Protein AF-A0A6J3CA07-F1 (afdb_monomer_lite)

Radius of gyration: 15.16 Å; chains: 1; bounding box: 31×32×42 Å

Foldseek 3Di:
DDWPKDWPDWDADPQGWIKTKIWGQDPVQSKIKMWMKTWGADPVRKIWMWTWIAIPVGIDIDIDIPVVVVVPPPDD

Structure (mmCIF, N/CA/C/O backbone):
data_AF-A0A6J3CA07-F1
#
_entry.id   AF-A0A6J3CA07-F1
#
loop_
_atom_site.group_PDB
_atom_site.id
_atom_site.type_symbol
_atom_site.label_atom_id
_atom_site.label_alt_id
_atom_site.label_comp_id
_atom_site.label_asym_id
_atom_site.label_entity_id
_atom_site.label_seq_id
_atom_site.pdbx_PDB_ins_code
_atom_site.Cartn_x
_atom_site.Cartn_y
_atom_site.Cartn_z
_atom_site.occupancy
_atom_site.B_iso_or_equiv
_atom_site.auth_seq_id
_atom_site.auth_comp_id
_atom_site.auth_asym_id
_atom_site.auth_atom_id
_atom_site.pdbx_PDB_model_num
ATOM 1 N N . MET A 1 1 ? 4.674 5.680 28.129 1.00 49.16 1 MET A N 1
ATOM 2 C CA . MET A 1 1 ? 3.469 4.988 27.620 1.00 49.16 1 MET A CA 1
ATOM 3 C C . MET A 1 1 ? 3.930 4.126 26.467 1.00 49.16 1 MET A C 1
ATOM 5 O O . MET A 1 1 ? 4.073 4.619 25.356 1.00 49.16 1 MET A O 1
ATOM 9 N N . ASP A 1 2 ? 4.266 2.881 26.771 1.00 52.09 2 ASP A N 1
ATOM 10 C CA . ASP A 1 2 ? 4.926 1.966 25.846 1.00 52.09 2 ASP A CA 1
ATOM 11 C C . ASP A 1 2 ? 3.884 1.258 24.978 1.00 52.09 2 ASP A C 1
ATOM 13 O O . ASP A 1 2 ? 3.060 0.482 25.462 1.00 52.09 2 ASP A O 1
ATOM 17 N N . MET A 1 3 ? 3.892 1.563 23.681 1.00 59.22 3 MET A N 1
ATOM 18 C CA . MET A 1 3 ? 3.099 0.847 22.687 1.00 59.22 3 MET A CA 1
ATOM 19 C C . MET A 1 3 ? 3.747 -0.524 22.482 1.00 59.22 3 MET A C 1
ATOM 21 O O . MET A 1 3 ? 4.881 -0.610 22.012 1.00 59.22 3 MET A O 1
ATOM 25 N N . LYS A 1 4 ? 3.056 -1.608 22.852 1.00 62.66 4 LYS A N 1
ATOM 26 C CA . LYS A 1 4 ? 3.538 -2.965 22.574 1.00 62.66 4 LYS A CA 1
ATOM 27 C C . LYS A 1 4 ? 3.421 -3.219 21.071 1.00 62.66 4 LYS A C 1
ATOM 29 O O . LYS A 1 4 ? 2.339 -3.529 20.581 1.00 62.66 4 LYS A O 1
ATOM 34 N N . LEU A 1 5 ? 4.532 -3.030 20.365 1.00 65.19 5 LEU A N 1
ATOM 35 C CA . LEU A 1 5 ? 4.641 -3.243 18.928 1.00 65.19 5 LEU A CA 1
ATOM 36 C C . LEU A 1 5 ? 4.552 -4.744 18.623 1.00 65.19 5 LEU A C 1
ATOM 38 O O . LEU A 1 5 ? 5.332 -5.538 19.154 1.00 65.19 5 LEU A O 1
ATOM 42 N N . ILE A 1 6 ? 3.611 -5.132 17.771 1.00 80.06 6 ILE A N 1
ATOM 43 C CA . ILE A 1 6 ? 3.506 -6.483 17.221 1.00 80.06 6 ILE A CA 1
ATOM 44 C C . ILE A 1 6 ? 3.823 -6.376 15.735 1.00 80.06 6 ILE A C 1
ATOM 46 O O . ILE A 1 6 ? 3.208 -5.583 15.025 1.00 80.06 6 ILE A O 1
ATOM 50 N N . VAL A 1 7 ? 4.786 -7.167 15.266 1.00 81.75 7 VAL A N 1
ATOM 51 C CA . VAL A 1 7 ? 5.035 -7.309 13.828 1.00 81.75 7 VAL A CA 1
ATOM 52 C C . VAL A 1 7 ? 3.816 -7.989 13.216 1.00 81.75 7 VAL A C 1
ATOM 54 O O . VAL A 1 7 ? 3.483 -9.110 13.597 1.00 81.75 7 VAL A O 1
ATOM 57 N N . LEU A 1 8 ? 3.144 -7.302 12.295 1.00 85.56 8 LEU A N 1
ATOM 58 C CA . LEU A 1 8 ? 1.941 -7.803 11.632 1.00 85.56 8 LEU A CA 1
ATOM 59 C C . LEU A 1 8 ? 2.292 -8.544 10.344 1.00 85.56 8 LEU A C 1
ATOM 61 O O . LEU A 1 8 ? 1.782 -9.633 10.097 1.00 85.56 8 LEU A O 1
ATOM 65 N N . SER A 1 9 ? 3.180 -7.972 9.532 1.00 88.50 9 SER A N 1
ATOM 66 C CA . SER A 1 9 ? 3.641 -8.599 8.295 1.00 88.50 9 SER A CA 1
ATOM 67 C C . SER A 1 9 ? 5.061 -8.149 7.952 1.00 88.50 9 SER A C 1
ATOM 69 O O . SER A 1 9 ? 5.463 -7.016 8.221 1.00 88.50 9 SER A O 1
ATOM 71 N N . LYS A 1 10 ? 5.856 -9.053 7.379 1.00 94.94 10 LYS A N 1
ATOM 72 C CA . LYS A 1 10 ? 7.173 -8.738 6.823 1.00 94.94 10 LYS A CA 1
ATOM 73 C C . LYS A 1 10 ? 7.505 -9.726 5.711 1.00 94.94 10 LYS A C 1
ATOM 75 O O . LYS A 1 10 ? 7.581 -10.922 5.977 1.00 94.94 10 LYS A O 1
ATOM 80 N N . TYR A 1 11 ? 7.736 -9.228 4.502 1.00 96.12 11 TYR A N 1
ATOM 81 C CA . TYR A 1 11 ? 8.259 -10.021 3.391 1.00 96.12 11 TYR A CA 1
ATOM 82 C C . TYR A 1 11 ? 9.138 -9.178 2.469 1.00 96.12 11 TYR A C 1
ATOM 84 O O . TYR A 1 11 ? 9.034 -7.951 2.429 1.00 96.12 11 TYR A O 1
ATOM 92 N N . GLU A 1 12 ? 9.973 -9.875 1.711 1.00 97.38 12 GLU A N 1
ATOM 93 C CA . GLU A 1 12 ? 10.798 -9.346 0.635 1.00 97.38 12 GLU A CA 1
ATOM 94 C C . GLU A 1 12 ? 10.897 -10.424 -0.447 1.00 97.38 12 GLU A C 1
ATOM 96 O O . GLU A 1 12 ? 10.971 -11.617 -0.145 1.00 97.38 12 GLU A O 1
ATOM 101 N N . THR A 1 13 ? 10.821 -10.001 -1.698 1.00 96.69 13 THR A N 1
ATOM 102 C CA . THR A 1 13 ? 10.834 -10.858 -2.886 1.00 96.69 13 THR A CA 1
ATOM 103 C C . THR A 1 13 ? 12.159 -10.693 -3.627 1.00 96.69 13 THR A C 1
ATOM 105 O O . THR A 1 13 ? 12.864 -9.702 -3.442 1.00 96.69 13 THR A O 1
ATOM 108 N N . SER A 1 14 ? 12.532 -11.667 -4.460 1.00 95.50 14 SER A N 1
ATOM 109 C CA . SER A 1 14 ? 13.818 -11.650 -5.175 1.00 95.50 14 SER A CA 1
ATOM 110 C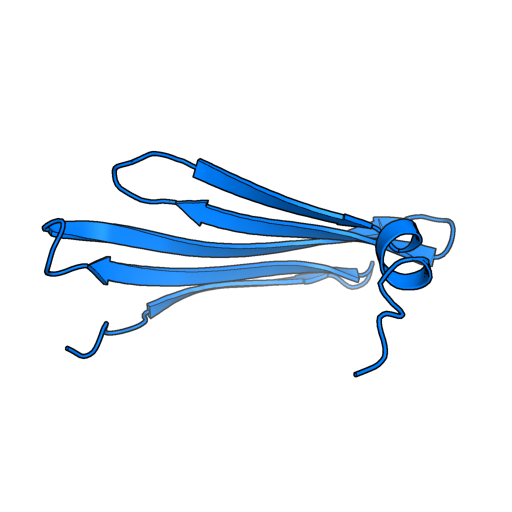 C . SER A 1 14 ? 13.951 -10.507 -6.187 1.00 95.50 14 SER A C 1
ATOM 112 O O . SER A 1 14 ? 15.063 -10.130 -6.538 1.00 95.50 14 SER A O 1
ATOM 114 N N . ASP A 1 15 ? 12.828 -9.973 -6.662 1.00 91.62 15 ASP A N 1
ATOM 115 C CA . ASP A 1 15 ? 12.712 -8.806 -7.542 1.00 91.62 15 ASP A CA 1
ATOM 116 C C . ASP A 1 15 ? 12.668 -7.471 -6.771 1.00 91.62 15 ASP A C 1
ATOM 118 O O . ASP A 1 15 ? 12.472 -6.413 -7.362 1.00 91.62 15 ASP A O 1
ATOM 122 N N . GLY A 1 16 ? 12.892 -7.490 -5.452 1.00 92.56 16 GLY A N 1
ATOM 123 C CA . GLY A 1 16 ? 13.059 -6.286 -4.634 1.00 92.56 16 GLY A CA 1
ATOM 124 C C . GLY A 1 16 ? 11.755 -5.648 -4.154 1.00 92.56 16 GLY A C 1
ATOM 125 O O . GLY A 1 16 ? 11.795 -4.588 -3.524 1.00 92.56 16 GLY A O 1
ATOM 126 N N . ALA A 1 17 ? 10.596 -6.270 -4.399 1.00 96.75 17 ALA A N 1
ATOM 127 C CA . ALA A 1 17 ? 9.353 -5.849 -3.763 1.00 96.75 17 ALA A CA 1
ATOM 128 C C . ALA A 1 17 ? 9.322 -6.295 -2.295 1.00 96.75 17 ALA A C 1
ATOM 130 O O . ALA A 1 17 ? 9.654 -7.437 -1.965 1.00 96.75 17 ALA A O 1
ATOM 131 N N . TYR A 1 18 ? 8.897 -5.406 -1.403 1.00 97.69 18 TYR A N 1
ATOM 132 C CA . TYR A 1 18 ? 8.890 -5.658 0.035 1.00 97.69 18 TYR A CA 1
ATOM 133 C C . TYR A 1 18 ? 7.688 -5.018 0.724 1.00 97.69 18 TYR A C 1
ATOM 135 O O . TYR A 1 18 ? 7.088 -4.058 0.232 1.00 97.69 18 TYR A O 1
ATOM 143 N N . ARG A 1 19 ? 7.365 -5.537 1.909 1.00 97.38 19 ARG A N 1
ATOM 144 C CA . ARG A 1 19 ? 6.404 -4.943 2.842 1.00 97.38 19 ARG A CA 1
ATOM 145 C C . ARG A 1 19 ? 6.839 -5.214 4.268 1.00 97.38 19 ARG A C 1
ATOM 147 O O . ARG A 1 19 ? 7.313 -6.306 4.585 1.00 97.38 19 ARG A O 1
ATOM 154 N N . ARG A 1 20 ? 6.652 -4.229 5.138 1.00 96.75 20 ARG A N 1
ATOM 155 C CA . ARG A 1 20 ? 6.840 -4.343 6.584 1.00 96.75 20 ARG A CA 1
ATOM 156 C C . ARG A 1 20 ? 5.726 -3.589 7.278 1.00 96.75 20 ARG A C 1
ATOM 158 O O . ARG A 1 20 ? 5.474 -2.437 6.942 1.00 96.75 20 ARG A O 1
ATOM 165 N N . GLU A 1 21 ? 5.093 -4.230 8.243 1.00 95.75 21 GLU A N 1
ATOM 166 C CA . GLU A 1 21 ? 4.034 -3.645 9.051 1.00 95.75 21 GLU A CA 1
ATOM 167 C C . GLU A 1 21 ? 4.218 -4.001 10.514 1.00 95.75 21 GLU A C 1
ATOM 169 O O . GLU A 1 21 ? 4.431 -5.162 10.882 1.00 95.75 21 GLU A O 1
ATOM 174 N N . ASP A 1 22 ? 4.049 -2.990 11.346 1.00 94.19 22 ASP A N 1
ATOM 175 C CA . ASP A 1 22 ? 3.945 -3.109 12.782 1.00 94.19 22 ASP A CA 1
ATOM 176 C C . ASP A 1 22 ? 2.654 -2.452 13.263 1.00 94.19 22 ASP A C 1
ATOM 178 O O . ASP A 1 22 ? 2.126 -1.519 12.654 1.00 94.19 22 ASP A O 1
ATOM 182 N N . GLY A 1 23 ? 2.091 -2.988 14.337 1.00 91.44 23 GLY A N 1
ATOM 183 C CA . GLY A 1 23 ? 0.851 -2.482 14.893 1.00 91.44 23 GLY A CA 1
ATOM 184 C C . GLY A 1 23 ? 0.845 -2.512 16.406 1.00 91.44 23 GLY A C 1
ATOM 185 O O . GLY A 1 23 ? 1.558 -3.286 17.046 1.00 91.44 23 GLY A O 1
ATOM 186 N N . GLY A 1 24 ? 0.012 -1.659 16.982 1.00 89.88 24 GLY A N 1
ATOM 187 C CA . GLY A 1 24 ? -0.185 -1.584 18.419 1.00 89.88 24 GLY A CA 1
ATOM 188 C C . GLY A 1 24 ? -1.464 -0.842 18.773 1.00 89.88 24 GLY A C 1
ATOM 189 O O . GLY A 1 24 ? -2.066 -0.158 17.948 1.00 89.88 24 GLY A O 1
ATOM 190 N N . LEU A 1 25 ? -1.889 -0.980 20.025 1.00 87.44 25 LEU A N 1
ATOM 191 C CA . LEU A 1 25 ? -2.992 -0.191 20.562 1.00 87.44 25 LEU A CA 1
ATOM 192 C C . LEU A 1 25 ? -2.460 1.153 21.055 1.00 87.44 25 LEU A C 1
ATOM 194 O O . LEU A 1 25 ? -1.525 1.204 21.856 1.00 87.44 25 LEU A O 1
ATOM 198 N N . ASN A 1 26 ? -3.080 2.238 20.605 1.00 80.31 26 ASN A N 1
ATOM 199 C CA . ASN A 1 26 ? -2.824 3.569 21.132 1.00 80.31 26 ASN A CA 1
ATOM 200 C C . ASN A 1 26 ? -3.784 3.842 22.294 1.00 80.31 26 ASN A C 1
ATOM 202 O O . ASN A 1 26 ? -4.990 3.986 22.104 1.00 80.31 26 ASN A O 1
ATOM 206 N N . SER A 1 27 ? -3.241 3.934 23.508 1.00 76.00 27 SER A N 1
ATOM 207 C CA . SER A 1 27 ? -4.025 4.142 24.731 1.00 76.00 27 SER A CA 1
ATOM 208 C C . SER A 1 27 ? -4.785 5.473 24.764 1.00 76.00 27 SER A C 1
ATOM 210 O O . SER A 1 27 ? -5.821 5.550 25.419 1.00 76.00 27 SER A O 1
ATOM 212 N N . ASN A 1 28 ? -4.313 6.502 24.050 1.00 79.06 28 ASN A N 1
ATOM 213 C CA . ASN A 1 28 ? -4.952 7.822 24.026 1.00 79.06 28 ASN A CA 1
ATOM 214 C C . ASN A 1 28 ? -6.208 7.828 23.151 1.00 79.06 28 ASN A C 1
ATOM 216 O O . ASN A 1 28 ? -7.222 8.409 23.523 1.00 79.06 28 ASN A O 1
ATOM 220 N N . THR A 1 29 ? -6.152 7.158 21.998 1.00 77.31 29 THR A N 1
ATOM 221 C CA . THR A 1 29 ? -7.289 7.054 21.069 1.00 77.31 29 THR A CA 1
ATOM 222 C C . THR A 1 29 ? -8.126 5.796 21.295 1.00 77.31 29 THR A C 1
ATOM 224 O O . THR A 1 29 ? -9.170 5.643 20.667 1.00 77.31 29 THR A O 1
ATOM 227 N N . LYS A 1 30 ? -7.673 4.880 22.166 1.00 76.31 30 LYS A N 1
ATOM 228 C CA . LYS A 1 30 ? -8.218 3.520 22.345 1.00 76.31 30 LYS A CA 1
ATOM 229 C C . LYS A 1 30 ? -8.371 2.751 21.021 1.00 76.31 30 LYS A C 1
ATOM 231 O O . LYS A 1 30 ? -9.206 1.856 20.920 1.00 76.31 30 LYS A O 1
ATOM 236 N N . GLY A 1 31 ? -7.577 3.105 20.012 1.00 82.69 31 GLY A N 1
ATOM 237 C CA . GLY A 1 31 ? -7.659 2.562 18.660 1.00 82.69 31 GLY A CA 1
ATOM 238 C C . GLY A 1 31 ? -6.431 1.740 18.288 1.00 82.69 31 GLY A C 1
ATOM 239 O O . GLY A 1 31 ? -5.346 1.928 18.845 1.00 82.69 31 GLY A O 1
ATOM 240 N N . LEU A 1 32 ? -6.603 0.840 17.321 1.00 89.81 32 LEU A N 1
ATOM 241 C CA . LEU A 1 32 ? -5.487 0.189 16.644 1.00 89.81 32 LEU A CA 1
ATOM 242 C C . LEU A 1 32 ? -4.747 1.226 15.792 1.00 89.81 32 LEU A C 1
ATOM 244 O O . LEU A 1 32 ? -5.369 1.981 15.048 1.00 89.81 32 LEU A O 1
ATOM 248 N N . VAL A 1 33 ? -3.424 1.238 15.904 1.00 92.69 33 VAL A N 1
ATOM 249 C CA . VAL A 1 33 ? -2.529 1.990 15.028 1.00 92.69 33 VAL A CA 1
ATOM 250 C C . VAL A 1 33 ? -1.652 0.988 14.300 1.00 92.69 33 VAL A C 1
ATOM 252 O O . VAL A 1 33 ? -1.016 0.150 14.938 1.00 92.69 33 VAL A O 1
ATOM 255 N N . VAL A 1 34 ? -1.612 1.091 12.976 1.00 94.12 34 VAL A N 1
ATOM 256 C CA . VAL A 1 34 ? -0.712 0.321 12.114 1.00 94.12 34 VAL A CA 1
ATOM 257 C C . VAL A 1 34 ? 0.239 1.285 11.429 1.00 94.12 34 VAL A C 1
ATOM 259 O O . VAL A 1 34 ? -0.180 2.304 10.880 1.00 94.12 34 VAL A O 1
ATOM 262 N N . ARG A 1 35 ? 1.525 0.961 11.460 1.00 94.38 35 ARG A N 1
ATOM 263 C CA . ARG A 1 35 ? 2.562 1.640 10.694 1.00 94.38 35 ARG A CA 1
ATOM 264 C C . ARG A 1 35 ? 3.121 0.645 9.703 1.00 94.38 35 ARG A C 1
ATOM 266 O O . ARG A 1 35 ? 3.336 -0.519 10.035 1.00 94.38 35 ARG A O 1
ATOM 273 N N . GLY A 1 36 ? 3.337 1.097 8.481 1.00 95.62 36 GLY A N 1
ATOM 274 C CA . GLY A 1 36 ? 3.876 0.217 7.466 1.00 95.62 36 GLY A CA 1
ATOM 275 C C . GLY A 1 36 ? 4.641 0.940 6.385 1.00 95.62 36 GLY A C 1
ATOM 276 O O . GLY A 1 36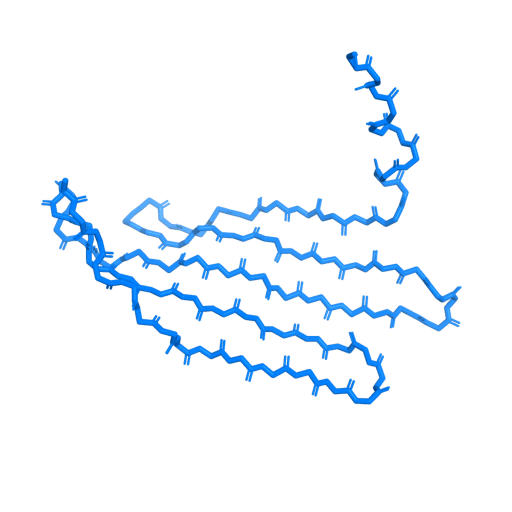 ? 4.553 2.157 6.213 1.00 95.62 36 GLY A O 1
ATOM 277 N N . GLU A 1 37 ? 5.406 0.142 5.662 1.00 97.31 37 GLU A N 1
ATOM 278 C CA . GLU A 1 37 ? 6.135 0.528 4.471 1.00 97.31 37 GLU A CA 1
ATOM 279 C C . GLU A 1 37 ? 6.026 -0.613 3.466 1.00 97.31 37 GLU A C 1
ATOM 281 O O . GLU A 1 37 ? 6.279 -1.771 3.808 1.00 97.31 37 GLU A O 1
ATOM 286 N N . TYR A 1 38 ? 5.658 -0.297 2.231 1.00 97.25 38 TYR A N 1
ATOM 287 C CA . TYR A 1 38 ? 5.814 -1.213 1.105 1.00 97.25 38 TYR A CA 1
ATOM 288 C C . TYR A 1 38 ? 6.507 -0.500 -0.042 1.00 97.25 38 TYR A C 1
ATOM 290 O O . TYR A 1 38 ? 6.404 0.719 -0.176 1.00 97.25 38 TYR A O 1
ATOM 298 N N . GLY A 1 39 ? 7.209 -1.256 -0.871 1.00 96.94 39 GLY A N 1
ATOM 299 C CA . GLY A 1 39 ? 7.914 -0.702 -2.014 1.00 96.94 39 GLY A CA 1
ATOM 300 C C . GLY A 1 39 ? 8.347 -1.761 -3.008 1.00 96.94 39 GLY A C 1
ATOM 301 O O . GLY A 1 39 ? 8.191 -2.956 -2.758 1.00 96.94 39 GLY A O 1
ATOM 302 N N . TYR A 1 40 ? 8.864 -1.298 -4.139 1.00 96.19 40 TYR A N 1
ATOM 303 C CA . TYR A 1 40 ? 9.384 -2.123 -5.223 1.00 96.19 40 TYR A CA 1
ATOM 304 C C . TYR A 1 40 ? 10.471 -1.375 -6.003 1.00 96.19 40 TYR A C 1
ATOM 306 O O . TYR A 1 40 ? 10.657 -0.164 -5.836 1.00 96.19 40 TYR A O 1
ATOM 314 N N . VAL A 1 41 ? 11.187 -2.119 -6.844 1.00 94.69 41 VAL A N 1
ATOM 315 C CA . VAL A 1 41 ? 12.162 -1.596 -7.806 1.00 94.69 41 VAL A CA 1
ATOM 316 C C . VAL A 1 41 ? 11.583 -1.782 -9.205 1.00 94.69 41 VAL A C 1
ATOM 318 O O . VAL A 1 41 ? 11.064 -2.855 -9.512 1.00 94.69 41 VAL A O 1
ATOM 321 N N . ASP A 1 42 ? 11.600 -0.741 -10.035 1.00 92.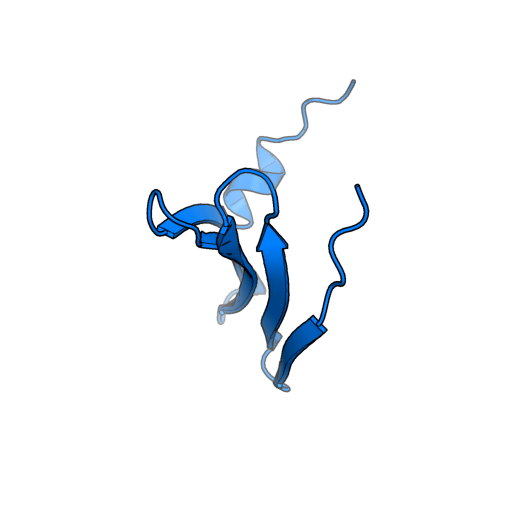75 42 ASP A N 1
ATOM 322 C CA . ASP A 1 42 ? 11.160 -0.864 -11.428 1.00 92.75 42 ASP A CA 1
ATOM 323 C C . ASP A 1 42 ? 12.242 -1.497 -12.325 1.00 92.75 42 ASP A C 1
ATOM 325 O O . ASP A 1 42 ? 13.370 -1.764 -11.910 1.00 92.75 42 ASP A O 1
ATOM 329 N N . SER A 1 43 ? 11.918 -1.716 -13.601 1.00 93.00 43 SER A N 1
ATOM 330 C CA . SER A 1 43 ? 12.869 -2.260 -14.579 1.00 93.00 43 SER A CA 1
ATOM 331 C C . SER A 1 43 ? 14.069 -1.347 -14.875 1.00 93.00 43 SER A C 1
ATOM 333 O O . SER A 1 43 ? 15.036 -1.803 -15.480 1.00 93.00 43 SER A O 1
ATOM 335 N N . GLY A 1 44 ? 13.995 -0.063 -14.515 1.00 90.94 44 GLY A N 1
ATOM 336 C CA . GLY A 1 44 ? 15.072 0.919 -14.645 1.00 90.94 44 GLY A CA 1
ATOM 337 C C . GLY A 1 44 ? 15.970 1.016 -13.408 1.00 90.94 44 GLY A C 1
ATOM 338 O O . GLY A 1 44 ? 16.968 1.730 -13.451 1.00 90.94 44 GLY A O 1
ATOM 339 N N . GLY A 1 45 ? 15.652 0.295 -12.329 1.00 90.94 45 GLY A N 1
ATOM 340 C CA . GLY A 1 45 ? 16.373 0.359 -11.059 1.00 90.94 45 GLY A CA 1
ATOM 341 C C . GLY A 1 45 ? 15.891 1.469 -10.120 1.00 90.94 45 GLY A C 1
ATOM 342 O O . GLY A 1 45 ? 16.495 1.664 -9.065 1.00 90.94 45 GLY A O 1
ATOM 343 N N . HIS A 1 46 ? 14.817 2.189 -10.453 1.00 92.75 46 HIS A N 1
ATOM 344 C CA . HIS A 1 46 ? 14.275 3.220 -9.573 1.00 92.75 46 HIS A CA 1
ATOM 345 C C . HIS A 1 46 ? 13.480 2.588 -8.431 1.00 92.75 46 HIS A C 1
ATOM 347 O O . HIS A 1 46 ? 12.663 1.683 -8.625 1.00 92.75 46 HIS A O 1
ATOM 353 N N . HIS A 1 47 ? 13.698 3.105 -7.225 1.00 93.56 47 HIS A N 1
ATOM 354 C CA . HIS A 1 47 ? 12.991 2.666 -6.030 1.00 93.56 47 HIS A CA 1
ATOM 355 C C . HIS A 1 47 ? 11.708 3.471 -5.814 1.00 93.56 47 HIS A C 1
ATOM 357 O O . HIS A 1 47 ? 11.732 4.704 -5.779 1.00 93.56 47 HIS A O 1
ATOM 363 N N . TYR A 1 48 ? 10.619 2.756 -5.544 1.00 95.12 48 TYR A N 1
ATOM 364 C CA . TYR A 1 48 ? 9.328 3.315 -5.157 1.00 95.12 48 TYR A CA 1
ATOM 365 C C . TYR A 1 48 ? 8.928 2.756 -3.799 1.00 95.12 48 TYR A C 1
ATOM 367 O O . TYR A 1 48 ? 9.002 1.546 -3.580 1.00 95.12 48 TYR A O 1
ATOM 375 N N . SER A 1 49 ? 8.482 3.605 -2.878 1.00 96.50 49 SER A N 1
ATOM 376 C CA . SER A 1 49 ? 7.869 3.140 -1.637 1.00 96.50 49 SER A CA 1
ATOM 377 C C . SER A 1 49 ? 6.779 4.067 -1.120 1.00 96.50 49 SER A C 1
ATOM 379 O O . SER A 1 49 ? 6.719 5.255 -1.431 1.00 96.50 49 SER A O 1
ATOM 381 N N . VAL A 1 50 ? 5.896 3.501 -0.307 1.00 97.44 50 VAL A N 1
ATOM 382 C CA . VAL A 1 50 ? 4.881 4.228 0.447 1.00 97.44 50 VAL A CA 1
ATOM 383 C C . VAL A 1 50 ? 5.058 3.880 1.911 1.00 97.44 50 VAL A C 1
ATOM 385 O O . VAL A 1 50 ? 4.987 2.708 2.283 1.00 97.44 50 VAL A O 1
ATOM 388 N N . ARG A 1 51 ? 5.249 4.900 2.747 1.00 96.62 51 ARG A N 1
ATOM 389 C CA . ARG A 1 51 ? 5.121 4.779 4.204 1.00 96.62 51 ARG A CA 1
ATOM 390 C C . ARG A 1 51 ? 3.761 5.280 4.625 1.00 96.62 51 ARG A C 1
ATOM 392 O O . ARG A 1 51 ? 3.250 6.227 4.037 1.00 96.62 51 ARG A O 1
ATOM 399 N N . TYR A 1 52 ? 3.176 4.677 5.644 1.00 96.06 52 TYR A N 1
ATOM 400 C CA . TYR A 1 52 ? 1.870 5.107 6.121 1.00 96.06 52 TYR A CA 1
ATOM 401 C C . TYR A 1 52 ? 1.684 4.894 7.613 1.00 96.06 52 TYR A C 1
ATOM 403 O O . TYR A 1 52 ? 2.307 4.031 8.237 1.00 96.06 52 TYR A O 1
ATOM 411 N N . VAL A 1 53 ? 0.749 5.675 8.145 1.00 95.81 53 VAL A N 1
ATOM 412 C CA . VAL A 1 53 ? 0.090 5.435 9.426 1.00 95.81 53 VAL A CA 1
ATOM 413 C C . VAL A 1 53 ? -1.393 5.221 9.142 1.00 95.81 53 VAL A C 1
ATOM 415 O O . VAL A 1 53 ? -2.015 6.018 8.441 1.00 95.81 53 VAL A O 1
ATOM 418 N N . ALA A 1 54 ? -1.949 4.131 9.657 1.00 94.31 54 ALA A N 1
ATOM 419 C CA . ALA A 1 54 ? -3.379 3.872 9.662 1.00 94.31 54 ALA A CA 1
ATOM 420 C C . ALA A 1 54 ? -3.873 3.881 11.110 1.00 94.31 54 ALA A C 1
ATOM 422 O O . ALA A 1 54 ? -3.405 3.092 11.934 1.00 94.31 54 ALA A O 1
ATOM 423 N N 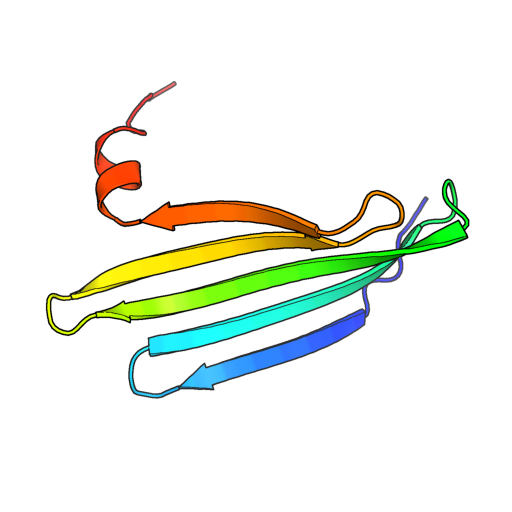. ASP A 1 55 ? -4.793 4.789 11.419 1.00 92.75 55 ASP A N 1
ATOM 424 C CA . ASP A 1 55 ? -5.387 4.944 12.745 1.00 92.75 55 ASP A CA 1
ATOM 425 C C . ASP A 1 55 ? -6.859 5.389 12.651 1.00 92.75 55 ASP A C 1
ATOM 427 O O . ASP A 1 55 ? -7.501 5.264 11.607 1.00 92.75 55 ASP A O 1
ATOM 431 N N . VAL A 1 56 ? -7.415 5.893 13.756 1.00 91.75 56 VAL A N 1
ATOM 432 C CA . VAL A 1 56 ? -8.805 6.375 13.848 1.00 91.75 56 VAL A CA 1
ATOM 433 C C . VAL A 1 56 ? -9.133 7.523 12.885 1.00 91.75 56 VAL A C 1
ATOM 435 O O . VAL A 1 56 ? -10.300 7.717 12.559 1.00 91.75 56 VAL A O 1
ATOM 438 N N . ASN A 1 57 ? -8.128 8.263 12.414 1.00 92.75 57 ASN A N 1
ATOM 439 C CA . ASN A 1 57 ? -8.271 9.331 11.424 1.00 92.75 57 ASN A CA 1
ATOM 440 C C . ASN A 1 57 ? -8.126 8.812 9.982 1.00 92.75 57 ASN A C 1
ATOM 442 O O . ASN A 1 57 ? -8.144 9.599 9.038 1.00 92.75 57 ASN A O 1
ATOM 446 N N . GLY A 1 58 ? -7.985 7.496 9.798 1.00 94.19 58 GLY A N 1
ATOM 447 C CA . GLY A 1 58 ? -7.844 6.848 8.500 1.00 94.19 58 GLY A CA 1
ATOM 448 C C . GLY A 1 58 ? -6.391 6.615 8.084 1.00 94.19 58 GLY A C 1
ATOM 449 O O . GLY A 1 58 ? -5.470 6.595 8.903 1.00 94.19 58 GLY A O 1
ATOM 450 N N . PHE A 1 59 ? -6.206 6.385 6.783 1.00 96.31 59 PHE A N 1
ATOM 451 C CA . PHE A 1 59 ? -4.925 6.054 6.162 1.00 96.31 59 PHE A CA 1
ATOM 452 C C . PHE A 1 59 ? -4.194 7.315 5.692 1.00 96.31 59 PHE A C 1
ATOM 454 O O . PHE A 1 59 ? -4.730 8.094 4.906 1.00 96.31 59 PHE A O 1
ATOM 461 N N . GLN A 1 60 ? -2.958 7.493 6.153 1.00 97.38 60 GLN A N 1
ATOM 462 C CA . GLN A 1 60 ? -2.150 8.692 5.931 1.00 97.38 60 GLN A CA 1
ATOM 463 C C . GLN A 1 60 ? -0.830 8.305 5.236 1.00 97.38 60 GLN A C 1
ATOM 465 O O . GLN A 1 60 ? 0.131 7.943 5.923 1.00 97.38 60 GLN A O 1
ATOM 470 N N . PRO A 1 61 ? -0.773 8.313 3.888 1.00 97.12 61 PRO A N 1
ATOM 471 C CA . PRO A 1 61 ? 0.401 7.884 3.132 1.00 97.12 61 PRO A CA 1
ATOM 472 C C . PRO A 1 61 ? 1.426 8.996 2.887 1.00 97.12 61 PRO A C 1
ATOM 474 O O . PRO A 1 61 ? 1.087 10.165 2.719 1.00 97.12 61 PRO A O 1
ATOM 477 N N . GLN A 1 62 ? 2.685 8.588 2.761 1.00 96.69 62 GLN A N 1
ATOM 478 C CA . GLN A 1 62 ? 3.816 9.372 2.273 1.00 96.69 62 GLN A CA 1
ATOM 479 C C . GLN A 1 62 ? 4.507 8.573 1.170 1.00 96.69 62 GLN A C 1
ATOM 481 O O . GLN A 1 62 ? 4.934 7.438 1.395 1.00 96.69 62 GLN A O 1
ATOM 486 N N . ILE A 1 63 ? 4.579 9.156 -0.023 1.00 95.00 63 ILE A N 1
ATOM 487 C CA . ILE A 1 63 ? 5.152 8.520 -1.211 1.00 95.00 63 ILE A CA 1
ATOM 488 C C . ILE A 1 63 ? 6.618 8.933 -1.321 1.00 95.00 63 ILE A C 1
ATOM 490 O O . ILE A 1 63 ? 6.933 10.118 -1.247 1.00 95.00 63 ILE A O 1
ATOM 494 N N . TYR A 1 64 ? 7.491 7.953 -1.531 1.00 90.94 64 TYR A N 1
ATOM 495 C CA . TYR A 1 64 ? 8.909 8.142 -1.800 1.00 90.94 64 TYR A CA 1
ATOM 496 C C . TYR A 1 64 ? 9.242 7.548 -3.161 1.00 90.94 64 TYR A C 1
ATOM 498 O O . TYR A 1 64 ? 8.963 6.380 -3.435 1.00 90.94 64 TYR A O 1
ATOM 506 N N . THR A 1 65 ? 9.879 8.354 -3.994 1.00 87.19 65 THR A N 1
ATOM 507 C CA . THR A 1 65 ? 10.464 7.919 -5.264 1.00 87.19 65 THR A CA 1
ATOM 508 C C . THR A 1 65 ? 11.929 8.331 -5.297 1.00 87.19 65 THR A C 1
ATOM 510 O O . THR A 1 65 ? 12.331 9.261 -4.592 1.00 87.19 65 THR A O 1
ATOM 513 N N . ASP A 1 66 ? 12.757 7.656 -6.086 1.00 74.81 66 ASP A N 1
ATOM 514 C CA . ASP A 1 66 ? 14.185 7.989 -6.151 1.00 74.81 66 ASP A CA 1
ATOM 515 C C . ASP A 1 66 ? 14.440 9.445 -6.608 1.00 74.81 66 ASP A C 1
ATOM 517 O O . ASP A 1 66 ? 15.341 10.111 -6.097 1.00 74.81 66 ASP A O 1
ATOM 521 N N . ASP A 1 67 ? 13.534 10.009 -7.415 1.00 63.94 67 ASP A N 1
ATOM 522 C CA . ASP A 1 67 ? 13.527 11.430 -7.798 1.00 63.94 67 ASP A CA 1
ATOM 523 C C . ASP A 1 67 ? 13.439 12.384 -6.593 1.00 63.94 67 ASP A C 1
ATOM 525 O O . ASP A 1 67 ? 14.027 13.469 -6.589 1.00 63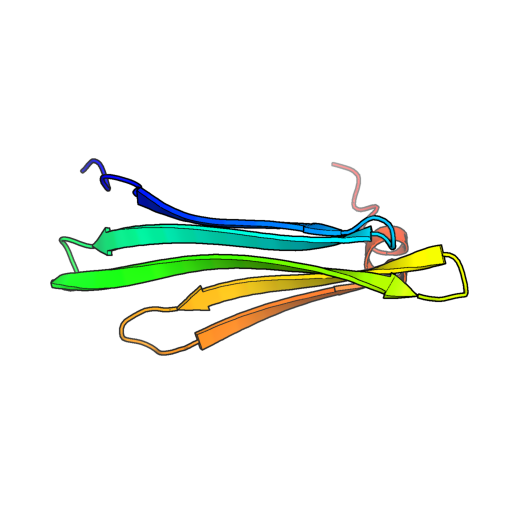.94 67 ASP A O 1
ATOM 529 N N . THR A 1 68 ? 12.727 11.983 -5.532 1.00 55.75 68 THR A N 1
ATOM 530 C CA . THR A 1 68 ? 12.593 12.798 -4.311 1.00 55.75 68 THR A CA 1
ATOM 531 C C . THR A 1 68 ? 13.860 12.786 -3.458 1.00 55.75 68 THR A C 1
ATOM 533 O O . THR A 1 68 ? 14.143 13.774 -2.784 1.00 55.75 68 THR A O 1
ATOM 536 N N . ARG A 1 69 ? 14.696 11.737 -3.547 1.00 53.16 69 ARG A N 1
ATOM 537 C CA . ARG A 1 69 ? 15.976 11.671 -2.817 1.00 53.16 69 ARG A CA 1
ATOM 538 C C . ARG A 1 69 ? 17.035 12.610 -3.383 1.00 53.16 69 ARG A C 1
ATOM 540 O O . ARG A 1 69 ? 17.905 13.055 -2.634 1.00 53.16 69 ARG A O 1
ATOM 547 N N . TYR A 1 70 ? 16.974 12.934 -4.675 1.00 49.78 70 TYR A N 1
ATOM 548 C CA . TYR A 1 70 ? 17.916 13.880 -5.274 1.00 49.78 70 TYR A CA 1
ATOM 549 C C . TYR A 1 70 ? 17.672 15.318 -4.783 1.00 49.78 70 TYR A C 1
ATOM 551 O O . TYR A 1 70 ? 18.626 16.067 -4.560 1.00 49.78 70 TYR A O 1
ATOM 559 N N . ASN A 1 71 ? 16.408 15.676 -4.528 1.00 51.78 71 ASN A N 1
ATOM 560 C CA . ASN A 1 71 ? 16.011 17.013 -4.074 1.00 51.78 71 ASN A CA 1
ATOM 561 C C . ASN A 1 71 ? 16.029 17.196 -2.544 1.00 51.78 71 ASN A C 1
ATOM 563 O O . ASN A 1 71 ? 16.050 18.332 -2.075 1.00 51.78 71 ASN A O 1
ATOM 567 N N . ASP A 1 72 ? 16.120 16.111 -1.768 1.00 53.22 72 ASP A N 1
ATOM 568 C CA . ASP A 1 72 ? 16.214 16.140 -0.299 1.00 53.22 72 ASP A CA 1
ATOM 569 C C . ASP A 1 72 ? 17.657 16.252 0.239 1.00 53.22 72 ASP A C 1
ATOM 571 O O . ASP A 1 72 ? 17.909 16.053 1.428 1.00 53.22 72 ASP A O 1
ATOM 575 N N . ARG A 1 73 ? 18.626 16.686 -0.585 1.00 52.28 73 ARG A N 1
ATOM 576 C CA . ARG A 1 73 ? 19.948 17.151 -0.107 1.00 52.28 73 ARG A CA 1
ATOM 577 C C . ARG A 1 73 ? 19.882 18.515 0.601 1.00 52.28 73 ARG A C 1
ATOM 579 O O . ARG A 1 73 ? 20.778 19.346 0.445 1.00 52.28 73 ARG A O 1
ATOM 586 N N . ARG A 1 74 ? 18.871 18.741 1.447 1.00 44.34 74 ARG A N 1
ATOM 587 C CA . ARG A 1 74 ? 18.992 19.696 2.555 1.00 44.34 74 ARG A CA 1
ATOM 588 C C . ARG A 1 74 ? 19.940 19.093 3.591 1.00 44.34 74 ARG A C 1
ATOM 590 O O . 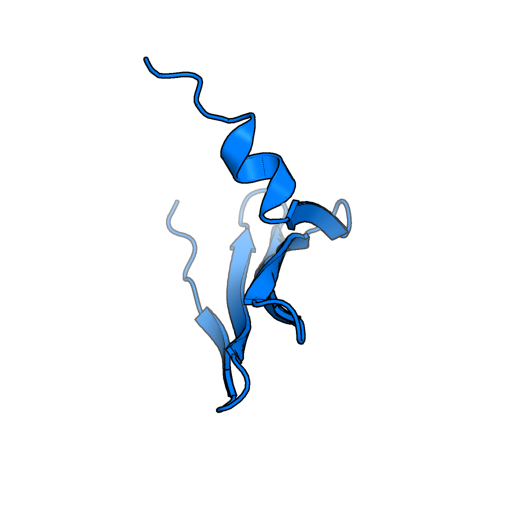ARG A 1 74 ? 19.527 18.519 4.591 1.00 44.34 74 ARG A O 1
ATOM 597 N N . ILE A 1 75 ? 21.229 19.208 3.278 1.00 38.94 75 ILE A N 1
ATOM 598 C CA . ILE A 1 75 ? 22.331 19.120 4.231 1.00 38.94 75 ILE A CA 1
ATOM 599 C C . ILE A 1 75 ? 22.027 20.137 5.338 1.00 38.94 75 ILE A C 1
ATOM 601 O O . ILE A 1 75 ? 21.845 21.321 5.044 1.00 38.94 75 ILE A O 1
ATOM 605 N N . ILE A 1 76 ? 21.929 19.657 6.576 1.00 39.81 76 ILE A N 1
ATOM 606 C CA . ILE A 1 76 ? 22.134 20.470 7.779 1.00 39.81 76 ILE A CA 1
ATOM 607 C C . ILE A 1 76 ? 23.575 20.235 8.215 1.00 39.81 76 ILE A C 1
ATOM 609 O O . ILE A 1 76 ? 23.977 19.047 8.207 1.00 39.81 76 ILE A O 1
#

pLDDT: mean 84.11, std 16.86, range [38.94, 97.69]

Sequence (76 aa):
MDMKLIVLSKYETSDGAYRREDGGLNSNTKGLVVRGEYGYVDSGGHHYSVRYVADVNGFQPQIYTDDTRYNDRRII

Secondary structure (DSSP, 8-state):
-----EEEEEEE-TTS-EEEEEEEEETTTTEEEEEEEEEEE-TTS-EEEEEEEEETTEEEEEEEEHHHHHHT----